Protein AF-A0A359LU63-F1 (afdb_monomer_lite)

pLDDT: mean 86.32, std 11.44, range [55.06, 98.19]

Radius of gyration: 17.15 Å; chains: 1; bounding box: 36×34×34 Å

Secondary structure (DSSP, 8-state):
-HHHHHHHHHTT-PPPP-SEEEEEEEEEEGGGTEEEEEEEEE-TT-

Foldseek 3Di:
DVVVVVVVVVVVPDDDDFPDKDAQDQDDDVVVPGGGGDIDTHDPND

Sequence (46 aa):
MSILLLHAISSISHAQSWDILIQGGRLIDPKNSIDAVRDLAVAGGV

Structure (mmCIF, N/CA/C/O backbone):
data_AF-A0A359LU63-F1
#
_entry.id   AF-A0A359LU63-F1
#
loop_
_atom_site.group_PDB
_atom_site.id
_atom_site.type_symbol
_atom_site.label_atom_id
_atom_site.label_alt_id
_atom_site.label_comp_id
_atom_site.label_asym_id
_atom_site.label_entity_id
_atom_site.label_seq_id
_atom_site.pdbx_PDB_ins_code
_atom_site.Cartn_x
_atom_site.Cartn_y
_atom_site.Cartn_z
_atom_site.occupancy
_atom_site.B_iso_or_equiv
_atom_site.auth_seq_id
_atom_site.auth_comp_id
_atom_site.auth_asym_id
_atom_site.auth_atom_id
_atom_site.pdbx_PDB_model_num
ATOM 1 N N . MET A 1 1 ? 24.231 25.171 -20.551 1.00 62.12 1 MET A N 1
ATOM 2 C CA . MET A 1 1 ? 24.797 23.941 -19.952 1.00 62.12 1 MET A CA 1
ATOM 3 C C . MET A 1 1 ? 23.905 23.352 -18.854 1.00 62.12 1 MET A C 1
ATOM 5 O O . MET A 1 1 ? 23.541 22.197 -18.974 1.00 62.12 1 MET A O 1
ATOM 9 N N . SER A 1 2 ? 23.482 24.126 -17.842 1.00 75.31 2 SER A N 1
ATOM 10 C CA . SER A 1 2 ? 22.659 23.626 -16.714 1.00 75.31 2 SER A CA 1
ATOM 11 C C . SER A 1 2 ? 21.278 23.063 -17.115 1.00 75.31 2 SER A C 1
ATOM 13 O O . SER A 1 2 ? 20.891 21.983 -16.682 1.00 75.31 2 SER A O 1
ATOM 15 N N . ILE A 1 3 ? 20.565 23.731 -18.030 1.00 80.81 3 ILE A N 1
ATOM 16 C CA . ILE A 1 3 ? 19.209 23.320 -18.453 1.00 80.81 3 ILE A CA 1
ATOM 17 C C . ILE A 1 3 ? 19.213 21.977 -19.204 1.00 80.81 3 ILE A C 1
ATOM 19 O O . ILE A 1 3 ? 18.286 21.185 -19.044 1.00 80.81 3 ILE A O 1
ATOM 23 N N . LEU A 1 4 ? 20.266 21.697 -19.981 1.00 80.06 4 LEU A N 1
ATOM 24 C CA . LEU A 1 4 ? 20.414 20.427 -20.702 1.00 80.06 4 LEU A CA 1
ATOM 25 C C . LEU A 1 4 ? 20.563 19.243 -19.733 1.00 80.06 4 LEU A C 1
ATOM 27 O O . LEU A 1 4 ? 20.016 18.173 -19.979 1.00 80.06 4 LEU A O 1
ATOM 31 N N . LEU A 1 5 ? 21.260 19.456 -18.614 1.00 80.50 5 LEU A N 1
ATOM 32 C CA . LEU A 1 5 ? 21.464 18.434 -17.589 1.00 80.50 5 LEU A CA 1
ATOM 33 C C . LEU A 1 5 ? 20.163 18.121 -16.831 1.00 80.50 5 LEU A C 1
ATOM 35 O O . LEU A 1 5 ? 19.862 16.956 -16.596 1.00 80.50 5 LEU A O 1
ATOM 39 N N . LEU A 1 6 ? 19.349 19.138 -16.519 1.00 79.31 6 LEU A N 1
ATOM 40 C CA . LEU A 1 6 ? 18.034 18.937 -15.888 1.00 79.31 6 LEU A CA 1
ATOM 41 C C . LEU A 1 6 ? 17.053 18.165 -16.790 1.00 79.31 6 LEU A C 1
ATOM 43 O O . LEU A 1 6 ? 16.277 17.342 -16.298 1.00 79.31 6 LEU A O 1
ATOM 47 N N . HIS A 1 7 ? 17.100 18.391 -18.106 1.00 77.56 7 HIS A N 1
ATOM 48 C CA . HIS A 1 7 ? 16.257 17.656 -19.056 1.00 77.56 7 HIS A CA 1
ATOM 49 C C . HIS A 1 7 ? 16.651 16.179 -19.153 1.00 77.56 7 HIS A C 1
ATOM 51 O O . HIS A 1 7 ? 15.775 15.323 -19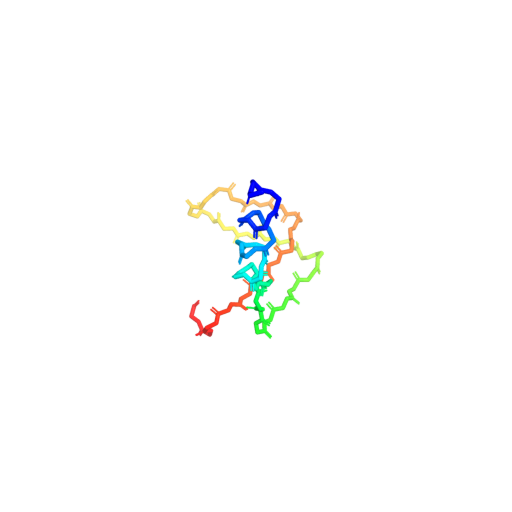.201 1.00 77.56 7 HIS A O 1
ATOM 57 N N . ALA A 1 8 ? 17.949 15.865 -19.116 1.00 80.19 8 ALA A N 1
ATOM 58 C CA . ALA A 1 8 ? 18.421 14.482 -19.169 1.00 80.19 8 ALA A CA 1
ATOM 59 C C . ALA A 1 8 ? 17.979 13.651 -17.948 1.00 80.19 8 ALA A C 1
ATOM 61 O O . ALA A 1 8 ? 17.658 12.474 -18.091 1.00 80.19 8 ALA A O 1
ATOM 62 N N . ILE A 1 9 ? 17.922 14.263 -16.760 1.00 80.25 9 ILE A N 1
ATOM 63 C CA . ILE A 1 9 ? 17.518 13.585 -15.515 1.00 80.25 9 ILE A CA 1
ATOM 64 C C . ILE A 1 9 ? 16.006 13.311 -15.496 1.00 80.25 9 ILE A C 1
ATOM 66 O O . ILE A 1 9 ? 15.566 12.276 -14.999 1.00 80.25 9 ILE A O 1
ATOM 70 N N . SER A 1 10 ? 15.210 14.203 -16.090 1.00 74.62 10 SER A N 1
ATOM 71 C CA . SER A 1 10 ? 13.748 14.059 -16.143 1.00 74.62 10 SER A CA 1
ATOM 72 C C . SER A 1 10 ? 13.309 12.851 -16.980 1.00 74.62 10 SER A C 1
ATOM 74 O O . SER A 1 10 ? 12.309 12.215 -16.661 1.00 74.62 10 SER A O 1
ATOM 76 N N . SER A 1 11 ? 14.086 12.478 -18.002 1.00 70.56 11 SER A N 1
ATOM 77 C CA . SER A 1 11 ? 13.809 11.324 -18.871 1.00 70.56 11 SER A CA 1
ATOM 78 C C . SER A 1 11 ? 13.929 9.965 -18.172 1.00 70.56 11 SER A C 1
ATOM 80 O O . SER A 1 11 ? 13.432 8.974 -18.694 1.00 70.56 11 SER A O 1
ATOM 82 N N . ILE A 1 12 ? 14.591 9.904 -17.012 1.00 72.56 12 ILE A N 1
ATOM 83 C CA . ILE A 1 12 ? 14.789 8.667 -16.234 1.00 72.56 12 ILE A CA 1
ATOM 84 C C . ILE A 1 12 ? 13.658 8.486 -15.205 1.00 72.56 12 ILE A C 1
ATOM 86 O O . ILE A 1 12 ? 13.500 7.423 -14.609 1.00 72.56 12 ILE A O 1
ATOM 90 N N . SER A 1 13 ? 12.820 9.508 -15.019 1.00 72.12 13 SER A N 1
ATOM 91 C CA . SER A 1 13 ? 11.663 9.451 -14.133 1.00 72.12 13 SER A CA 1
ATOM 92 C C . SER A 1 13 ? 10.507 8.697 -14.799 1.00 72.12 13 SER A C 1
ATOM 94 O O . SER A 1 13 ? 9.510 9.292 -15.205 1.00 72.12 13 SER A O 1
ATOM 96 N N . HIS A 1 14 ? 10.622 7.374 -14.920 1.00 67.81 14 HIS A N 1
ATOM 97 C CA . HIS A 1 14 ? 9.474 6.535 -15.253 1.00 67.81 14 HIS A CA 1
ATOM 98 C C . HIS A 1 14 ? 8.480 6.559 -14.087 1.00 67.81 14 HIS A C 1
ATOM 100 O O . HIS A 1 14 ? 8.850 6.311 -12.939 1.00 67.81 14 HIS A O 1
ATOM 106 N N . ALA A 1 15 ? 7.213 6.869 -14.374 1.00 70.44 15 ALA A N 1
ATOM 107 C CA . ALA A 1 15 ? 6.143 6.706 -13.398 1.00 70.44 15 ALA A CA 1
ATOM 108 C C . ALA A 1 15 ? 6.127 5.248 -12.911 1.00 70.44 15 ALA A C 1
ATOM 110 O O . ALA A 1 15 ? 6.195 4.330 -13.730 1.00 70.44 15 ALA A O 1
ATOM 111 N N . GLN A 1 16 ? 6.065 5.041 -11.592 1.00 73.75 16 GLN A N 1
ATOM 112 C CA . GLN A 1 16 ? 5.966 3.697 -11.023 1.00 73.75 16 GLN A CA 1
ATOM 113 C C . GLN A 1 16 ? 4.689 3.038 -11.545 1.00 73.75 16 GLN A C 1
ATOM 115 O O . GLN A 1 16 ? 3.585 3.533 -11.319 1.00 73.75 16 GLN A O 1
ATOM 120 N N . SER A 1 17 ? 4.858 1.957 -12.301 1.00 82.62 17 SER A N 1
ATOM 121 C CA . SER A 1 17 ? 3.755 1.150 -12.803 1.00 82.62 17 SER A CA 1
ATOM 122 C C . SER A 1 17 ? 3.267 0.212 -11.707 1.00 82.62 17 SER A C 1
ATOM 124 O O . SER A 1 17 ? 4.077 -0.442 -11.050 1.00 82.62 17 SER A O 1
ATOM 126 N N . TRP A 1 18 ? 1.951 0.120 -11.555 1.00 88.25 18 TRP A N 1
ATOM 127 C CA . TRP A 1 18 ? 1.290 -0.794 -10.628 1.00 88.25 18 TRP A CA 1
ATOM 128 C C . TRP A 1 18 ? 0.568 -1.881 -11.423 1.00 88.25 18 TRP A C 1
ATOM 130 O O . TRP A 1 18 ? -0.026 -1.583 -12.459 1.00 88.25 18 TRP A O 1
ATOM 140 N N . ASP A 1 19 ? 0.589 -3.114 -10.929 1.00 90.12 19 ASP A N 1
ATOM 141 C CA . ASP A 1 19 ? -0.187 -4.221 -11.497 1.00 90.12 19 ASP A CA 1
ATOM 142 C C . ASP A 1 19 ? -1.656 -4.121 -11.076 1.00 90.12 19 ASP A C 1
ATOM 144 O O . ASP A 1 19 ? -2.566 -4.407 -11.853 1.00 90.12 19 ASP A O 1
ATOM 148 N N . ILE A 1 20 ? -1.889 -3.706 -9.825 1.00 92.19 20 ILE A N 1
ATOM 149 C CA . ILE A 1 20 ? -3.221 -3.559 -9.23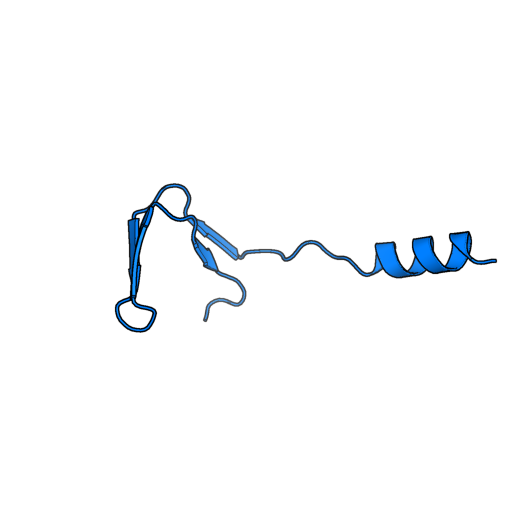8 1.00 92.19 20 ILE A CA 1
ATOM 150 C C . ILE A 1 20 ? -3.276 -2.249 -8.458 1.00 92.19 20 ILE A C 1
ATOM 152 O O . ILE A 1 20 ? -2.382 -1.948 -7.668 1.00 92.19 20 ILE A O 1
ATOM 156 N N . LEU A 1 21 ? -4.362 -1.498 -8.645 1.00 92.88 21 LEU A N 1
ATOM 157 C CA . LEU A 1 21 ? -4.716 -0.339 -7.835 1.00 92.88 21 LEU A CA 1
ATOM 158 C C . LEU A 1 21 ? -6.122 -0.540 -7.259 1.00 92.88 21 LEU A C 1
ATOM 160 O O . LEU A 1 21 ? -7.092 -0.665 -8.003 1.00 92.88 21 LEU A O 1
ATOM 164 N N . ILE A 1 22 ? -6.228 -0.552 -5.933 1.00 94.44 22 ILE A N 1
ATOM 165 C CA . ILE A 1 22 ? -7.494 -0.588 -5.197 1.00 94.44 22 ILE A CA 1
ATOM 166 C C . ILE A 1 22 ? -7.740 0.813 -4.648 1.00 94.44 22 ILE A C 1
ATOM 168 O O . ILE A 1 22 ? -6.945 1.306 -3.850 1.00 94.44 22 ILE A O 1
ATOM 172 N N . GLN A 1 23 ? -8.835 1.447 -5.064 1.00 96.50 23 GLN A N 1
ATOM 173 C CA . GLN A 1 23 ? -9.149 2.828 -4.694 1.00 96.50 23 GLN A CA 1
ATOM 174 C C . GLN A 1 23 ? -10.290 2.906 -3.681 1.00 96.50 23 GLN A C 1
ATOM 176 O O . GLN A 1 23 ? -11.258 2.150 -3.767 1.00 96.50 23 GLN A O 1
ATOM 181 N N . GLY A 1 24 ? -10.188 3.834 -2.727 1.00 94.88 24 GLY A N 1
ATOM 182 C CA . GLY A 1 24 ? -11.255 4.147 -1.768 1.00 94.88 24 GLY A CA 1
ATOM 183 C C . GLY A 1 24 ? -11.588 3.035 -0.765 1.00 94.88 24 GLY A C 1
ATOM 184 O O . GLY A 1 24 ? -12.625 3.098 -0.104 1.00 94.88 24 GLY A O 1
ATOM 185 N N . GLY A 1 25 ? -10.734 2.017 -0.640 1.00 95.31 25 GLY A N 1
ATOM 186 C CA . GLY A 1 25 ? -10.896 0.934 0.328 1.00 95.31 25 GLY A CA 1
ATOM 187 C C . GLY A 1 25 ? -10.487 1.343 1.746 1.00 95.31 25 GLY A C 1
ATOM 188 O O . GLY A 1 25 ? -9.748 2.307 1.946 1.00 95.31 25 GLY A O 1
ATOM 189 N N . ARG A 1 26 ? -10.943 0.588 2.755 1.00 97.44 26 ARG A N 1
ATOM 190 C CA . ARG A 1 26 ? -10.435 0.706 4.131 1.00 97.44 26 ARG A CA 1
ATOM 191 C C . ARG A 1 26 ? -9.236 -0.225 4.304 1.00 97.44 26 ARG A C 1
ATOM 193 O O . ARG A 1 26 ? -9.401 -1.441 4.315 1.00 97.44 26 ARG A O 1
ATOM 200 N N . LEU A 1 27 ? -8.044 0.349 4.418 1.00 96.88 27 LEU A N 1
ATOM 201 C CA . LEU A 1 27 ? -6.804 -0.375 4.670 1.00 96.88 27 LEU A CA 1
ATOM 202 C C . LEU A 1 27 ? -6.673 -0.650 6.170 1.00 96.88 27 LEU A C 1
ATOM 204 O O . LEU A 1 27 ? -6.636 0.291 6.964 1.00 96.88 27 LEU A O 1
ATOM 208 N N . ILE A 1 28 ? -6.589 -1.932 6.529 1.00 97.50 28 ILE A N 1
ATOM 209 C CA . ILE A 1 28 ? -6.337 -2.409 7.891 1.00 97.50 28 ILE A CA 1
ATOM 210 C C . ILE A 1 28 ? -4.9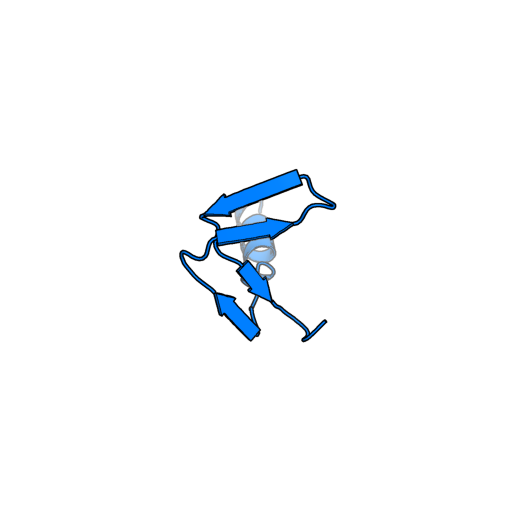75 -3.104 7.893 1.00 97.50 28 ILE A C 1
ATOM 212 O O . ILE A 1 28 ? -4.830 -4.187 7.332 1.00 97.50 28 ILE A O 1
ATOM 216 N N . ASP A 1 29 ? -3.984 -2.484 8.525 1.00 96.81 29 ASP A N 1
ATOM 217 C CA . ASP A 1 29 ? -2.631 -3.018 8.679 1.00 96.81 29 ASP A CA 1
ATOM 218 C C . ASP A 1 29 ? -2.161 -2.828 10.133 1.00 96.81 29 ASP A C 1
ATOM 220 O O . ASP A 1 29 ? -1.625 -1.771 10.486 1.00 96.81 29 ASP A O 1
ATOM 224 N N . PRO A 1 30 ? -2.353 -3.841 11.003 1.00 97.81 30 PRO A N 1
ATOM 225 C CA . PRO A 1 30 ? -1.979 -3.764 12.414 1.00 97.81 30 PRO A CA 1
ATOM 226 C C . PRO A 1 30 ? -0.476 -3.604 12.644 1.00 97.81 30 PRO A C 1
ATOM 228 O O . PRO A 1 30 ? -0.072 -3.012 13.641 1.00 97.81 30 PRO A O 1
ATOM 231 N N . LYS A 1 31 ? 0.362 -4.114 11.731 1.00 97.94 31 LYS A N 1
ATOM 232 C CA . LYS A 1 31 ? 1.822 -4.023 11.855 1.00 97.94 31 LYS A CA 1
ATOM 233 C C . LYS A 1 31 ? 2.280 -2.571 11.752 1.00 97.94 31 LYS A C 1
ATOM 235 O O . LYS A 1 31 ? 3.214 -2.176 12.444 1.00 97.94 31 LYS A O 1
ATOM 240 N N . ASN A 1 32 ? 1.607 -1.797 10.905 1.00 97.19 32 ASN A N 1
ATOM 241 C CA . ASN A 1 32 ? 1.896 -0.386 10.674 1.00 97.19 32 ASN A CA 1
ATOM 242 C C . ASN A 1 32 ? 0.889 0.558 11.361 1.00 97.19 32 ASN A C 1
ATOM 244 O O . ASN A 1 32 ? 0.928 1.765 11.127 1.00 97.19 32 ASN A O 1
ATOM 248 N N . SER A 1 33 ? 0.007 0.030 12.220 1.00 97.75 33 SER A N 1
ATOM 249 C CA . SER A 1 33 ? -1.039 0.784 12.929 1.00 97.75 33 SER A CA 1
ATOM 250 C C . SER A 1 33 ? -1.960 1.594 12.005 1.00 97.75 33 SER A C 1
ATOM 2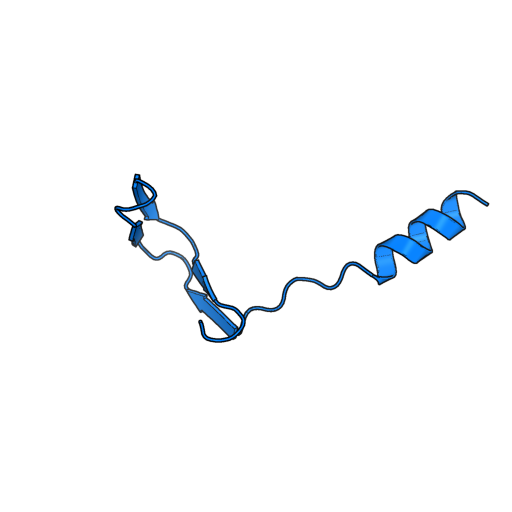52 O O . SER A 1 33 ? -2.339 2.722 12.324 1.00 97.75 33 SER A O 1
ATOM 254 N N . ILE A 1 34 ? -2.321 1.035 10.847 1.00 97.50 34 ILE A N 1
ATOM 255 C CA . ILE A 1 34 ? -3.228 1.674 9.889 1.00 97.50 34 ILE A CA 1
ATOM 256 C C . ILE A 1 34 ? -4.618 1.062 10.023 1.00 97.50 34 ILE A C 1
ATOM 258 O O . ILE A 1 34 ? -4.788 -0.151 9.924 1.00 97.50 34 ILE A O 1
ATOM 262 N N . ASP A 1 35 ? -5.614 1.925 10.196 1.00 97.94 35 ASP A N 1
ATOM 263 C CA . ASP A 1 35 ? -7.022 1.579 10.034 1.00 97.94 35 ASP A CA 1
ATOM 264 C C . ASP A 1 35 ? -7.798 2.773 9.446 1.00 97.94 35 ASP A C 1
ATOM 266 O O . ASP A 1 35 ? -8.419 3.569 10.158 1.00 97.94 35 ASP A O 1
ATOM 270 N N . ALA A 1 36 ? -7.691 2.964 8.130 1.00 98.19 36 ALA A N 1
ATOM 271 C CA . ALA A 1 36 ? -8.154 4.181 7.460 1.00 98.19 36 ALA A CA 1
ATOM 272 C C . ALA A 1 36 ? -8.530 3.952 5.991 1.00 98.19 36 ALA A C 1
ATOM 274 O O . ALA A 1 36 ? -8.117 2.976 5.374 1.00 98.19 36 ALA A O 1
ATOM 275 N N . VAL A 1 37 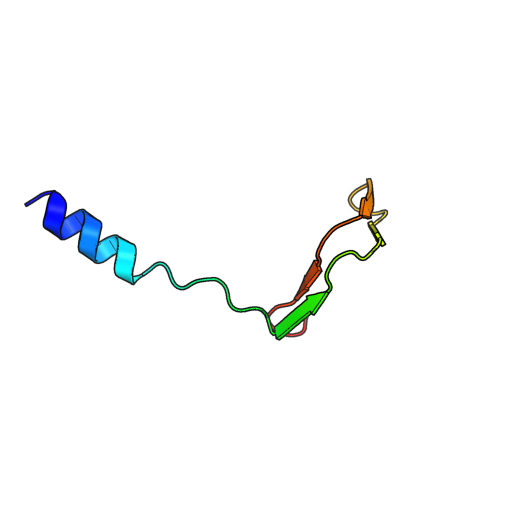? -9.286 4.888 5.408 1.00 97.69 37 VAL A N 1
ATOM 276 C CA . VAL A 1 37 ? -9.550 4.897 3.961 1.00 97.69 37 VAL A CA 1
ATOM 277 C C . VAL A 1 37 ? -8.281 5.319 3.219 1.00 97.69 37 VAL A C 1
ATOM 279 O O . VAL A 1 37 ? -7.770 6.420 3.444 1.00 97.69 37 VAL A O 1
ATOM 282 N N . ARG A 1 38 ? -7.751 4.431 2.373 1.00 96.50 38 ARG A N 1
ATOM 283 C CA . ARG A 1 38 ? -6.507 4.613 1.612 1.00 96.50 38 ARG A CA 1
ATOM 284 C C . ARG A 1 38 ? -6.572 3.838 0.299 1.00 96.50 38 ARG A C 1
ATOM 286 O O . ARG A 1 38 ? -7.147 2.754 0.244 1.00 96.50 38 ARG A O 1
ATOM 293 N N . ASP A 1 39 ? -5.909 4.373 -0.716 1.00 95.88 39 ASP A N 1
ATOM 294 C CA . ASP A 1 39 ? -5.644 3.635 -1.947 1.00 95.88 39 ASP A CA 1
ATOM 295 C C . ASP A 1 39 ? -4.457 2.683 -1.722 1.00 95.88 39 ASP A C 1
ATOM 297 O O . ASP A 1 39 ? -3.481 3.048 -1.060 1.00 95.88 39 ASP A O 1
ATOM 301 N N . LEU A 1 40 ? -4.544 1.464 -2.260 1.00 93.38 40 LEU A N 1
ATOM 302 C CA . LEU A 1 40 ? -3.501 0.439 -2.184 1.00 93.38 40 LEU A CA 1
ATOM 303 C C . LEU A 1 40 ? -3.039 0.082 -3.595 1.00 93.38 40 LEU A C 1
ATOM 305 O O . LEU A 1 40 ? -3.842 -0.355 -4.419 1.00 93.38 40 LEU A O 1
ATOM 309 N N . ALA A 1 41 ? -1.744 0.237 -3.851 1.00 93.31 41 ALA A N 1
ATOM 310 C CA . ALA A 1 41 ? -1.121 -0.177 -5.098 1.00 93.31 41 ALA A CA 1
ATOM 311 C C . ALA A 1 41 ? -0.227 -1.402 -4.869 1.00 93.31 41 ALA A C 1
ATOM 313 O O . ALA A 1 41 ? 0.495 -1.467 -3.875 1.00 93.31 41 ALA A O 1
ATOM 314 N N . VAL A 1 42 ? -0.272 -2.358 -5.794 1.00 91.38 42 VAL A N 1
ATOM 315 C CA . VAL A 1 42 ? 0.571 -3.561 -5.809 1.00 91.38 42 VAL A CA 1
ATOM 316 C C . VAL A 1 42 ? 1.387 -3.554 -7.095 1.00 91.38 42 VAL A C 1
ATOM 318 O O . VAL A 1 42 ? 0.839 -3.306 -8.168 1.00 91.38 42 VAL A O 1
ATOM 321 N N . ALA A 1 43 ? 2.685 -3.828 -6.990 1.00 91.44 43 ALA A N 1
ATOM 322 C CA . ALA A 1 43 ? 3.588 -4.017 -8.122 1.00 91.44 43 ALA A CA 1
ATOM 323 C C . ALA A 1 43 ? 4.493 -5.228 -7.869 1.00 91.44 43 ALA A C 1
ATOM 325 O O . ALA A 1 43 ? 4.976 -5.417 -6.757 1.00 91.44 43 ALA A O 1
ATOM 326 N N . GLY A 1 44 ? 4.747 -6.030 -8.898 1.00 86.25 44 GLY A N 1
ATOM 327 C CA . GLY A 1 44 ? 5.608 -7.210 -8.838 1.00 86.25 44 GLY A CA 1
ATOM 328 C C . GLY A 1 44 ? 4.953 -8.468 -8.255 1.00 86.25 44 GLY A C 1
ATOM 329 O O . GLY A 1 44 ? 5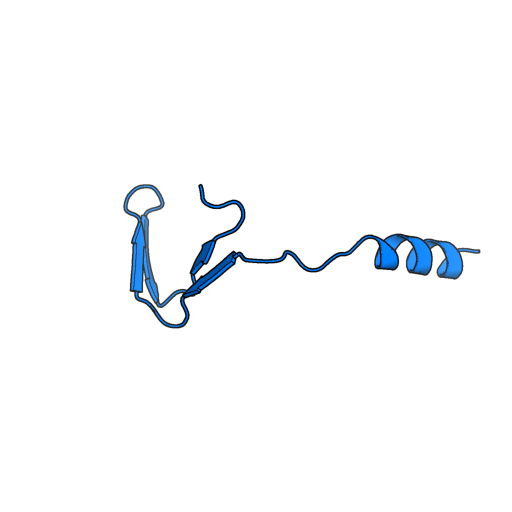.638 -9.479 -8.125 1.00 86.25 44 GLY A O 1
ATOM 330 N N . GLY A 1 45 ? 3.654 -8.436 -7.931 1.00 71.75 45 GLY A N 1
ATOM 331 C CA . GLY A 1 45 ? 2.886 -9.610 -7.487 1.00 71.75 45 GLY A CA 1
ATOM 332 C C . GLY A 1 45 ? 3.265 -10.215 -6.124 1.00 71.75 45 GLY A C 1
ATOM 333 O O . GLY A 1 45 ? 2.855 -11.345 -5.853 1.00 71.75 45 GLY A O 1
ATOM 334 N N . VAL A 1 46 ? 4.023 -9.499 -5.283 1.00 55.06 46 VAL A N 1
ATOM 335 C CA . VAL A 1 46 ? 4.448 -9.918 -3.929 1.00 55.06 46 VAL A CA 1
ATOM 336 C C . VAL A 1 46 ? 4.179 -8.855 -2.875 1.00 55.06 46 VAL A C 1
ATOM 338 O O . VAL A 1 46 ? 4.296 -7.654 -3.200 1.00 55.06 46 VAL A O 1
#